Protein AF-A0A3D4RK37-F1 (afdb_monomer_lite)

Secondary structure (DSSP, 8-state):
--STTTT---GGG--EEEEGGGHHHHHHHHHTT--S-EEEEPP-

pLDDT: mean 84.93, std 13.41, range [53.47, 96.56]

Radius of gyration: 12.9 Å; chains: 1; bounding box: 24×30×27 Å

Structure (mmCIF, N/CA/C/O backbone):
data_AF-A0A3D4RK37-F1
#
_entry.id   AF-A0A3D4RK37-F1
#
loop_
_atom_site.group_PDB
_atom_site.id
_atom_site.type_symbol
_atom_site.label_atom_id
_atom_site.label_alt_id
_atom_site.label_comp_id
_atom_site.label_asym_id
_atom_site.label_entity_id
_atom_site.label_seq_id
_atom_site.pdbx_PDB_ins_code
_atom_site.Cartn_x
_atom_site.Cartn_y
_atom_site.Cartn_z
_atom_site.occupancy
_atom_site.B_iso_or_equiv
_atom_site.auth_seq_id
_atom_site.auth_comp_id
_atom_site.auth_asym_id
_atom_site.auth_atom_id
_atom_site.pdbx_PDB_model_num
ATOM 1 N N . GLU A 1 1 ? 16.776 -12.316 12.051 1.00 53.47 1 GLU A N 1
ATOM 2 C CA . GLU A 1 1 ? 16.308 -12.934 10.785 1.00 53.47 1 GLU A CA 1
ATOM 3 C C . GLU A 1 1 ? 15.477 -14.218 10.982 1.00 53.47 1 GLU A C 1
ATOM 5 O O . GLU A 1 1 ? 15.243 -14.942 10.027 1.00 53.47 1 GLU A O 1
ATOM 10 N N . GLN A 1 2 ? 14.965 -14.505 12.190 1.00 57.78 2 GLN A N 1
ATOM 11 C CA . GLN A 1 2 ? 14.338 -15.804 12.504 1.00 57.78 2 GLN A CA 1
ATOM 12 C C . GLN A 1 2 ? 12.796 -15.814 12.413 1.00 57.78 2 GLN A C 1
ATOM 14 O O . GLN A 1 2 ? 12.194 -16.880 12.413 1.00 57.78 2 GLN A O 1
ATOM 19 N N . MET A 1 3 ? 12.146 -14.645 12.308 1.00 61.28 3 MET A N 1
ATOM 20 C CA . MET A 1 3 ? 10.674 -14.536 12.317 1.00 61.28 3 MET A CA 1
ATOM 21 C C . MET A 1 3 ? 10.033 -14.725 10.933 1.00 61.28 3 MET A C 1
ATOM 23 O O . MET A 1 3 ? 8.940 -15.271 10.844 1.00 61.28 3 MET A O 1
ATOM 27 N N . LEU A 1 4 ? 10.719 -14.330 9.852 1.00 59.16 4 LEU A N 1
ATOM 28 C CA . LEU A 1 4 ? 10.215 -14.476 8.476 1.00 59.16 4 LEU A CA 1
ATOM 29 C C . LEU A 1 4 ? 10.176 -15.945 8.022 1.00 59.16 4 LEU A C 1
ATOM 31 O O . LEU A 1 4 ? 9.264 -16.354 7.317 1.00 59.16 4 LEU A O 1
ATOM 35 N N . LEU A 1 5 ? 11.146 -16.750 8.466 1.00 58.78 5 LEU A N 1
ATOM 36 C CA . LEU A 1 5 ? 11.250 -18.178 8.135 1.00 58.78 5 LEU A CA 1
ATOM 37 C C . LEU A 1 5 ? 10.291 -19.058 8.960 1.00 58.78 5 LEU A C 1
ATOM 39 O O . LEU A 1 5 ? 10.072 -20.214 8.613 1.00 58.78 5 LEU A O 1
ATOM 43 N N . GLY A 1 6 ? 9.721 -18.521 10.046 1.00 61.12 6 GLY A N 1
ATOM 44 C CA . GLY A 1 6 ? 8.866 -19.238 10.999 1.00 61.12 6 GLY A CA 1
ATOM 45 C C . GLY A 1 6 ? 7.380 -19.307 10.630 1.00 61.12 6 GLY A C 1
ATOM 46 O O . GLY A 1 6 ? 6.574 -19.663 11.483 1.00 61.12 6 GLY A O 1
ATOM 47 N N . GLY A 1 7 ? 7.005 -18.951 9.396 1.00 68.06 7 GLY A N 1
ATOM 48 C CA . GLY A 1 7 ? 5.613 -19.006 8.932 1.00 68.06 7 GLY A CA 1
ATOM 49 C C . GLY A 1 7 ? 4.765 -17.781 9.287 1.00 68.06 7 GLY A C 1
ATOM 50 O O . GLY A 1 7 ? 3.540 -17.863 9.246 1.00 68.06 7 GLY A O 1
ATOM 51 N N . LEU A 1 8 ? 5.388 -16.647 9.631 1.00 72.31 8 LEU A N 1
ATOM 52 C CA . LEU A 1 8 ? 4.665 -15.386 9.770 1.00 72.31 8 LEU A CA 1
ATOM 53 C C . LEU A 1 8 ? 4.319 -14.856 8.375 1.00 72.31 8 LEU A C 1
ATOM 55 O O . LEU A 1 8 ? 5.159 -14.253 7.705 1.00 72.31 8 LEU A O 1
ATOM 59 N N . ASP A 1 9 ? 3.085 -15.093 7.943 1.00 74.81 9 ASP A N 1
ATOM 60 C CA . ASP A 1 9 ? 2.558 -14.486 6.729 1.00 74.81 9 ASP A CA 1
ATOM 61 C C . ASP A 1 9 ? 2.379 -12.974 6.942 1.00 74.81 9 ASP A C 1
ATOM 63 O O . ASP A 1 9 ? 1.579 -12.532 7.768 1.00 74.81 9 ASP A O 1
ATOM 67 N N . LEU A 1 10 ? 3.163 -12.176 6.214 1.00 73.62 10 LEU A N 1
ATOM 68 C CA . LEU A 1 10 ? 3.101 -10.711 6.234 1.00 73.62 10 LEU A CA 1
ATOM 69 C C . LEU A 1 10 ? 2.159 -10.141 5.168 1.00 73.62 10 LEU A C 1
ATOM 71 O O . LEU A 1 10 ? 1.948 -8.926 5.146 1.00 73.62 10 LEU A O 1
ATOM 75 N N . SER A 1 11 ? 1.561 -10.996 4.331 1.00 78.44 11 SER A N 1
ATOM 76 C CA . SER A 1 11 ? 0.534 -10.615 3.357 1.00 78.44 11 SER A CA 1
ATOM 77 C C . SER A 1 11 ? -0.581 -9.735 3.945 1.00 78.44 11 SER A C 1
ATOM 79 O O . SER A 1 11 ? -0.871 -8.707 3.338 1.00 78.44 11 SER A O 1
ATOM 81 N N . PRO A 1 12 ? -1.170 -10.014 5.132 1.00 81.75 12 PRO A N 1
ATOM 82 C CA . PRO A 1 12 ? -2.280 -9.207 5.652 1.00 81.75 12 PRO A CA 1
ATOM 83 C C . PRO A 1 12 ? -1.892 -7.781 6.066 1.00 81.75 12 PRO A C 1
ATOM 85 O O . PRO A 1 12 ? -2.767 -6.946 6.280 1.00 81.75 12 PRO A O 1
ATOM 88 N N . VAL A 1 13 ? -0.598 -7.480 6.206 1.00 85.62 13 VAL A N 1
ATOM 89 C CA . VAL A 1 13 ? -0.134 -6.134 6.576 1.00 85.62 13 VAL A CA 1
ATOM 90 C C . VAL A 1 13 ? -0.180 -5.192 5.372 1.00 85.62 13 VAL A C 1
ATOM 92 O O . VAL A 1 13 ? -0.315 -3.979 5.536 1.00 85.62 13 VAL A O 1
ATOM 95 N N . ILE A 1 14 ? -0.068 -5.737 4.157 1.00 89.88 14 ILE A N 1
ATOM 96 C CA . ILE A 1 14 ? -0.091 -4.954 2.928 1.00 89.88 14 ILE A CA 1
ATOM 97 C C . ILE A 1 14 ? -1.537 -4.771 2.487 1.00 89.88 14 ILE A C 1
ATOM 99 O O . ILE A 1 14 ? -2.230 -5.715 2.132 1.00 89.88 14 ILE A O 1
ATOM 103 N N . THR A 1 15 ? -1.989 -3.522 2.522 1.00 92.81 15 THR A N 1
ATOM 104 C CA . THR A 1 15 ? -3.388 -3.169 2.239 1.00 92.81 15 THR A CA 1
ATOM 105 C C . THR A 1 15 ? -3.595 -2.632 0.830 1.00 92.81 15 THR A C 1
ATOM 107 O O . THR A 1 15 ? -4.685 -2.765 0.288 1.00 92.81 15 THR A O 1
ATOM 110 N N . HIS A 1 16 ? -2.567 -2.019 0.240 1.00 92.62 16 HIS A N 1
ATOM 111 C CA . HIS A 1 16 ? -2.669 -1.354 -1.055 1.00 92.62 16 HIS A CA 1
ATOM 112 C C . HIS A 1 16 ? -1.385 -1.543 -1.864 1.00 92.62 16 HIS A C 1
ATOM 114 O O . HIS A 1 16 ? -0.282 -1.427 -1.323 1.00 92.62 16 HIS A O 1
ATOM 120 N N . HIS A 1 17 ? -1.554 -1.776 -3.164 1.00 93.69 17 HIS A N 1
ATOM 121 C CA . HIS A 1 17 ? -0.494 -1.787 -4.166 1.00 93.69 17 HIS A CA 1
ATOM 122 C C . HIS A 1 17 ? -0.853 -0.768 -5.240 1.00 93.69 17 HIS A C 1
ATOM 124 O O . HIS A 1 17 ? -1.946 -0.828 -5.806 1.00 93.69 17 HIS A O 1
ATOM 130 N N . PHE A 1 18 ? 0.064 0.151 -5.513 1.00 94.00 18 PHE A N 1
ATOM 131 C CA . PHE A 1 18 ? -0.065 1.102 -6.606 1.00 94.00 18 PHE A CA 1
ATOM 132 C C . PHE A 1 18 ? 1.201 1.071 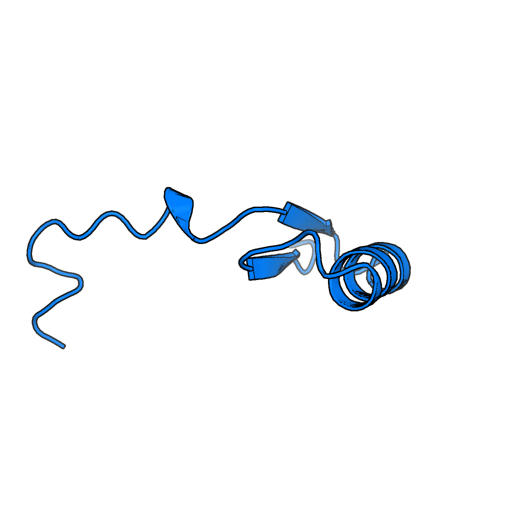-7.458 1.00 94.00 18 PHE A C 1
ATOM 134 O O . PHE A 1 18 ? 2.293 0.842 -6.930 1.00 94.00 18 PHE A O 1
ATOM 141 N N . PRO A 1 19 ? 1.085 1.309 -8.768 1.00 94.75 19 PRO A N 1
ATOM 142 C CA . PRO A 1 19 ? 2.257 1.550 -9.587 1.00 94.75 19 PRO A CA 1
ATOM 143 C C . PRO A 1 19 ? 2.864 2.919 -9.215 1.00 94.75 19 PRO A C 1
ATOM 145 O O . PRO A 1 19 ? 2.166 3.800 -8.702 1.00 94.75 19 PRO A O 1
ATOM 148 N N . LEU A 1 20 ? 4.175 3.100 -9.406 1.00 93.81 20 LEU A N 1
ATOM 149 C CA . LEU A 1 20 ? 4.893 4.307 -8.974 1.00 93.81 20 LEU A CA 1
ATOM 150 C C . LEU A 1 20 ? 4.300 5.586 -9.586 1.00 93.81 20 LEU A C 1
ATOM 152 O O . LEU A 1 20 ? 4.308 6.635 -8.942 1.00 93.81 20 LEU A O 1
ATOM 156 N N . GLU A 1 21 ? 3.758 5.515 -10.802 1.00 95.19 21 GLU A N 1
ATOM 157 C CA . GLU A 1 21 ? 3.114 6.652 -11.463 1.00 95.19 21 GLU A CA 1
ATOM 158 C C . GLU A 1 21 ? 1.878 7.150 -10.691 1.00 95.19 21 GLU A C 1
ATOM 160 O O . GLU A 1 21 ? 1.534 8.328 -10.768 1.00 95.19 21 GLU A O 1
ATOM 165 N N . GLU A 1 22 ? 1.249 6.284 -9.888 1.00 94.88 22 GLU A N 1
ATOM 166 C CA . GLU A 1 22 ? 0.122 6.598 -9.002 1.00 94.88 22 GLU A CA 1
ATOM 167 C C . GLU A 1 22 ? 0.568 6.985 -7.576 1.00 94.88 22 GLU A C 1
ATOM 169 O O . GLU A 1 22 ? -0.211 6.857 -6.627 1.00 94.88 22 GLU A O 1
ATOM 174 N N . PHE A 1 23 ? 1.796 7.493 -7.388 1.00 94.00 23 PHE A N 1
ATOM 175 C CA . PHE A 1 23 ? 2.308 7.858 -6.058 1.00 94.00 23 PHE A CA 1
ATOM 176 C C . PHE A 1 23 ? 1.336 8.755 -5.274 1.00 94.00 23 PHE A C 1
ATOM 178 O O . PHE A 1 23 ? 1.098 8.491 -4.098 1.00 94.00 23 PHE A O 1
ATOM 185 N N . GLN A 1 24 ? 0.726 9.757 -5.922 1.00 96.06 24 GLN A N 1
ATOM 186 C CA . GLN A 1 24 ? -0.193 10.700 -5.276 1.00 96.06 24 GLN A CA 1
ATOM 187 C C . GLN A 1 24 ? -1.363 9.979 -4.597 1.00 96.06 24 GLN A C 1
ATOM 189 O O . GLN A 1 24 ? -1.626 10.204 -3.424 1.00 96.06 24 GLN A O 1
ATOM 194 N N . LYS A 1 25 ? -1.989 9.028 -5.293 1.00 94.75 25 LYS A N 1
ATOM 195 C CA . LYS A 1 25 ? -3.089 8.221 -4.755 1.00 94.75 25 LYS A CA 1
ATOM 196 C C . LYS A 1 25 ? -2.643 7.368 -3.568 1.00 94.75 25 LYS A C 1
ATOM 198 O O . LYS A 1 25 ? -3.396 7.189 -2.614 1.00 94.75 25 LYS A O 1
ATOM 203 N N . GLY A 1 26 ? -1.408 6.867 -3.605 1.00 94.38 26 GLY A N 1
ATOM 204 C CA . GLY A 1 26 ? -0.795 6.196 -2.463 1.00 94.38 26 GLY A CA 1
ATOM 205 C C . GLY A 1 26 ? -0.689 7.108 -1.239 1.00 94.38 26 GLY A C 1
ATOM 206 O O . GLY A 1 26 ? -1.030 6.685 -0.135 1.00 94.38 26 GLY A O 1
ATOM 207 N N . PHE A 1 27 ? -0.263 8.359 -1.430 1.00 94.94 27 PHE A N 1
ATOM 208 C CA . PHE A 1 27 ? -0.180 9.352 -0.355 1.00 94.94 27 PHE A CA 1
ATOM 209 C C . PHE A 1 27 ? -1.549 9.785 0.169 1.00 94.94 27 PHE A C 1
ATOM 211 O O . PHE A 1 27 ? -1.715 9.844 1.384 1.00 94.94 27 PHE A O 1
ATOM 218 N N . ASP A 1 28 ? -2.539 9.983 -0.699 1.00 96.56 28 ASP A N 1
ATOM 219 C CA . ASP A 1 28 ? -3.899 10.353 -0.288 1.00 96.56 28 ASP A CA 1
ATOM 220 C C . ASP A 1 28 ? -4.519 9.274 0.624 1.00 96.56 28 ASP A C 1
ATOM 222 O O . ASP A 1 28 ? -5.146 9.561 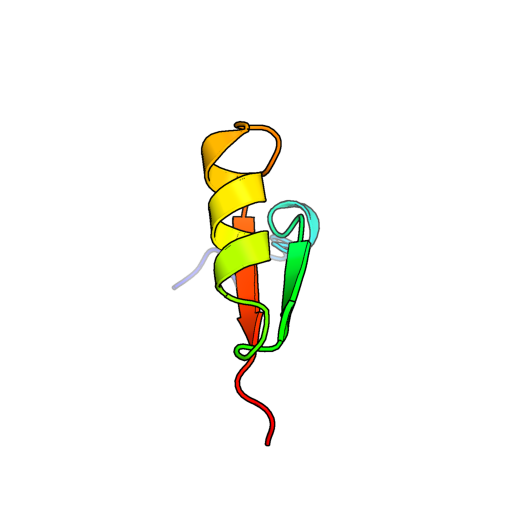1.647 1.00 96.56 28 ASP A O 1
ATOM 226 N N . VAL A 1 29 ? -4.290 7.997 0.295 1.00 94.88 29 VAL A N 1
ATOM 227 C CA . VAL A 1 29 ? -4.724 6.857 1.116 1.00 94.88 29 VAL A CA 1
ATOM 228 C C . VAL A 1 29 ? -3.994 6.831 2.463 1.00 94.88 29 VAL A C 1
ATOM 230 O O . VAL A 1 29 ? -4.629 6.570 3.488 1.00 94.88 29 VAL A O 1
ATOM 233 N N . MET A 1 30 ? -2.698 7.154 2.492 1.00 93.81 30 MET A N 1
ATOM 234 C CA . MET A 1 30 ? -1.941 7.286 3.743 1.00 93.81 30 MET A CA 1
ATOM 235 C C . MET A 1 30 ? -2.462 8.432 4.620 1.00 93.81 30 MET A C 1
ATOM 237 O O . MET A 1 30 ? -2.608 8.251 5.828 1.00 93.81 30 MET A O 1
ATOM 241 N N . GLU A 1 31 ? -2.801 9.578 4.027 1.00 95.00 31 GLU A N 1
ATOM 242 C CA . GLU A 1 31 ? -3.358 10.735 4.740 1.00 95.00 31 GLU A CA 1
ATOM 243 C C . GLU A 1 31 ? -4.750 10.446 5.319 1.00 95.00 31 GLU A C 1
ATOM 245 O O . GLU A 1 31 ? -5.064 10.872 6.430 1.00 95.00 31 GLU A O 1
ATOM 250 N N . SER A 1 32 ? -5.565 9.645 4.624 1.00 95.12 32 SER A N 1
ATOM 251 C CA . SER A 1 32 ? -6.886 9.230 5.117 1.00 95.12 32 SER A CA 1
ATOM 252 C C . SER A 1 32 ? -6.836 8.386 6.402 1.00 95.12 32 SER A C 1
ATOM 254 O O . SER A 1 32 ? -7.858 8.211 7.068 1.00 95.12 32 SER A O 1
ATOM 256 N N . GL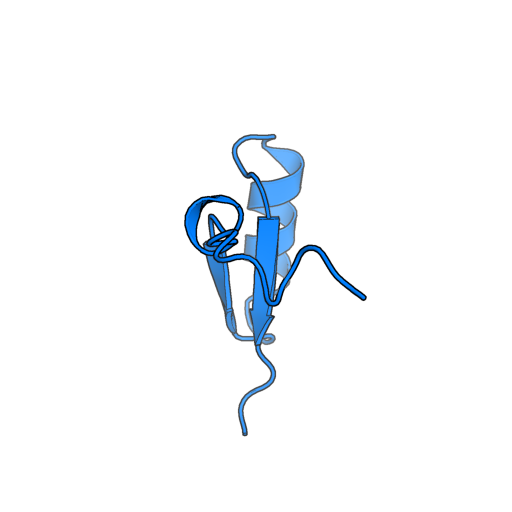Y A 1 33 ? -5.671 7.810 6.730 1.00 91.94 33 GLY A N 1
ATOM 257 C CA . GLY A 1 33 ? -5.494 6.870 7.838 1.00 91.94 33 GLY A CA 1
ATOM 258 C C . GLY A 1 33 ? -6.131 5.492 7.609 1.00 91.94 33 GLY A C 1
ATOM 259 O O . GLY A 1 33 ? -6.058 4.635 8.487 1.00 91.94 33 GLY A O 1
ATOM 260 N N . GLN A 1 34 ? -6.733 5.243 6.440 1.00 90.12 34 GLN A N 1
ATOM 261 C CA . GLN A 1 34 ? -7.399 3.982 6.089 1.00 90.12 34 GLN A CA 1
ATOM 262 C C . GLN A 1 34 ? -6.462 3.016 5.350 1.00 90.12 34 GLN A C 1
ATOM 264 O O . GLN A 1 34 ? -6.837 2.377 4.367 1.00 90.12 34 GLN A O 1
ATOM 269 N N . CYS A 1 35 ? -5.222 2.890 5.818 1.00 92.69 35 CYS A N 1
ATOM 270 C CA . CYS A 1 35 ? -4.264 1.940 5.261 1.00 92.69 35 CYS A CA 1
ATOM 271 C C . CYS A 1 35 ? -3.391 1.311 6.345 1.00 92.69 35 CYS A C 1
ATOM 273 O O . CYS A 1 35 ? -3.062 1.954 7.338 1.00 92.69 35 CYS A O 1
ATOM 275 N N . GLY A 1 36 ? -2.987 0.058 6.133 1.00 91.31 36 GLY A N 1
ATOM 276 C CA . GLY A 1 36 ? -1.981 -0.608 6.964 1.00 91.31 36 GLY A CA 1
ATOM 277 C C . GLY A 1 36 ? -0.580 -0.363 6.413 1.00 91.31 36 GLY A C 1
ATOM 278 O O . GLY A 1 36 ? 0.263 0.263 7.049 1.00 91.31 36 GLY A O 1
ATOM 279 N N . LYS A 1 37 ? -0.347 -0.831 5.186 1.00 91.44 37 LYS A N 1
ATOM 280 C CA . LYS A 1 37 ? 0.882 -0.592 4.425 1.00 91.44 37 LYS A CA 1
ATOM 281 C C . LYS A 1 37 ? 0.539 -0.418 2.951 1.00 91.44 37 LYS A C 1
ATOM 283 O O . LYS A 1 37 ? -0.266 -1.183 2.409 1.00 91.44 37 LYS A O 1
ATOM 288 N N . VAL A 1 38 ? 1.144 0.591 2.333 1.00 94.31 38 VAL A N 1
ATOM 289 C CA . VAL A 1 38 ? 1.024 0.904 0.906 1.00 94.31 38 VAL A CA 1
ATOM 290 C C . VAL A 1 38 ? 2.358 0.584 0.237 1.00 94.31 38 VAL A C 1
ATOM 292 O O . VAL A 1 38 ? 3.409 0.983 0.742 1.00 94.31 38 VAL A O 1
ATOM 295 N N . ILE A 1 39 ? 2.328 -0.156 -0.869 1.00 93.44 39 ILE A N 1
ATOM 296 C CA . ILE A 1 39 ? 3.506 -0.461 -1.687 1.00 93.44 39 ILE A CA 1
ATOM 297 C C . ILE A 1 39 ? 3.389 0.291 -3.011 1.00 93.44 39 ILE A C 1
ATOM 299 O O . ILE A 1 39 ? 2.362 0.201 -3.682 1.00 93.44 39 ILE A O 1
ATOM 303 N N . LEU A 1 40 ? 4.448 1.021 -3.367 1.00 94.81 40 LEU A N 1
ATOM 304 C CA . LEU A 1 40 ? 4.610 1.635 -4.682 1.00 94.81 40 LEU A CA 1
ATOM 305 C C . LEU A 1 40 ? 5.577 0.781 -5.504 1.00 94.81 40 LEU A C 1
ATOM 307 O O . LEU A 1 40 ? 6.749 0.652 -5.144 1.00 94.81 40 LEU A O 1
ATOM 311 N N . GLU A 1 41 ? 5.079 0.173 -6.575 1.00 93.12 41 GLU A N 1
ATOM 312 C CA . GLU A 1 41 ? 5.857 -0.711 -7.442 1.00 93.12 41 GLU A CA 1
ATOM 313 C C . GLU A 1 41 ? 6.419 0.059 -8.635 1.00 93.12 41 GLU A C 1
ATOM 315 O O . GLU A 1 41 ? 5.699 0.744 -9.358 1.00 93.12 41 GLU A O 1
ATOM 320 N N . ILE A 1 42 ? 7.726 -0.061 -8.854 1.00 90.62 42 ILE A N 1
ATOM 321 C CA . ILE A 1 42 ? 8.380 0.494 -10.038 1.00 90.62 42 ILE A CA 1
ATOM 322 C C . ILE A 1 42 ? 8.156 -0.505 -11.172 1.00 90.62 42 ILE A C 1
ATOM 324 O O . ILE A 1 42 ? 8.540 -1.670 -11.037 1.00 90.62 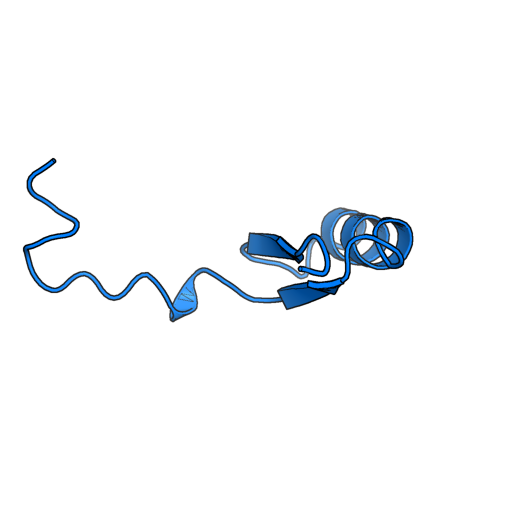42 I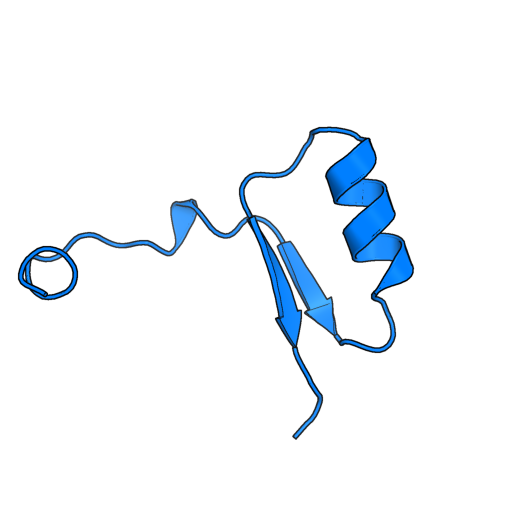LE A O 1
ATOM 328 N N . ALA A 1 43 ? 7.524 -0.062 -12.262 1.00 75.88 43 ALA A N 1
ATOM 329 C CA . ALA A 1 43 ? 7.350 -0.887 -13.450 1.00 7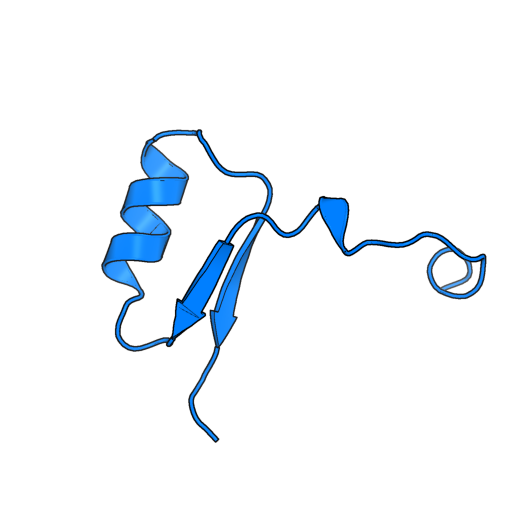5.88 43 ALA A CA 1
ATOM 330 C C . ALA A 1 43 ? 8.713 -1.422 -13.917 1.00 75.88 43 ALA A C 1
ATOM 332 O O . ALA A 1 43 ? 9.709 -0.694 -13.949 1.00 75.88 43 ALA A O 1
ATOM 333 N N . LYS A 1 44 ? 8.749 -2.719 -14.210 1.00 59.81 44 LYS A N 1
ATOM 334 C CA . LYS A 1 44 ? 9.946 -3.435 -14.642 1.00 59.81 44 LYS A CA 1
ATOM 335 C C . LYS A 1 44 ? 10.152 -3.307 -16.145 1.00 59.81 44 LYS A C 1
ATOM 337 O O . LYS A 1 44 ? 9.138 -3.394 -16.871 1.00 59.81 44 LYS A O 1
#

Foldseek 3Di:
DPPVVVPPDCVVQFDEEDEQVCVVVQVVCVVVVVHRDYHHHYDD

Sequence (44 aa):
EQMLLGGLDLSPVITHHFPLEEFQKGFDVMESGQCGKVILEIAK